Protein AF-A0A3A5USM7-F1 (afdb_monomer_lite)

Structure (mmCIF, N/CA/C/O backbone):
data_AF-A0A3A5USM7-F1
#
_entry.id   AF-A0A3A5USM7-F1
#
loop_
_atom_site.group_PDB
_atom_site.id
_atom_site.type_symbol
_atom_site.label_atom_id
_atom_site.label_alt_id
_atom_site.label_comp_id
_atom_site.label_asym_id
_atom_site.label_entity_id
_atom_site.label_seq_id
_atom_site.pdbx_PDB_ins_code
_atom_site.Cartn_x
_atom_site.Cartn_y
_atom_site.Cartn_z
_atom_site.occupancy
_atom_site.B_iso_or_equiv
_atom_site.auth_seq_id
_atom_site.auth_comp_id
_atom_site.auth_asym_id
_atom_site.auth_atom_id
_atom_site.pdbx_PDB_model_num
ATOM 1 N N . MET A 1 1 ? 19.387 -8.378 -14.103 1.00 57.91 1 MET A N 1
ATOM 2 C CA . MET A 1 1 ? 18.484 -7.545 -14.931 1.00 57.91 1 MET A CA 1
ATOM 3 C C . MET A 1 1 ? 17.012 -7.800 -14.593 1.00 57.91 1 MET A C 1
ATOM 5 O O . MET A 1 1 ? 16.364 -6.863 -14.160 1.00 57.91 1 MET A O 1
ATOM 9 N N . ILE A 1 2 ? 16.526 -9.051 -14.635 1.00 64.88 2 ILE A N 1
ATOM 10 C CA . ILE A 1 2 ? 15.141 -9.448 -14.268 1.00 64.88 2 ILE A CA 1
ATOM 11 C C . ILE A 1 2 ? 14.704 -8.957 -12.875 1.00 64.88 2 ILE A C 1
ATOM 13 O O . ILE A 1 2 ? 13.634 -8.378 -12.718 1.00 64.88 2 ILE A O 1
ATOM 17 N N . SER A 1 3 ? 15.570 -9.105 -11.869 1.00 71.50 3 SER A N 1
ATOM 18 C CA . SER A 1 3 ? 15.286 -8.673 -10.493 1.00 71.50 3 SER A CA 1
ATOM 19 C C . SER A 1 3 ? 14.974 -7.170 -10.361 1.00 71.50 3 SER A C 1
ATOM 21 O O . SER A 1 3 ? 14.164 -6.803 -9.519 1.00 71.50 3 SER A O 1
ATOM 23 N N . ARG A 1 4 ? 15.522 -6.300 -11.225 1.00 77.06 4 ARG A N 1
ATOM 24 C CA . ARG A 1 4 ? 15.293 -4.841 -11.158 1.00 77.06 4 ARG A CA 1
ATOM 25 C C . ARG A 1 4 ? 13.909 -4.404 -11.649 1.00 77.06 4 ARG A C 1
ATOM 27 O O . ARG A 1 4 ? 13.526 -3.269 -11.406 1.00 77.06 4 ARG A O 1
ATOM 34 N N . LEU A 1 5 ? 13.188 -5.288 -12.334 1.00 80.88 5 LEU A N 1
ATOM 35 C CA . LEU A 1 5 ? 11.881 -5.009 -12.934 1.00 80.88 5 LEU A CA 1
ATOM 36 C C . LEU A 1 5 ? 10.785 -5.798 -12.214 1.00 80.88 5 LEU A C 1
ATOM 38 O O . LEU A 1 5 ? 9.766 -5.244 -11.816 1.00 80.88 5 LEU A O 1
ATOM 42 N N . VAL A 1 6 ? 11.042 -7.082 -11.962 1.00 87.31 6 VAL A N 1
ATOM 43 C CA . VAL A 1 6 ? 10.072 -7.979 -11.325 1.00 87.31 6 VAL A CA 1
ATOM 44 C C . VAL A 1 6 ? 9.867 -7.636 -9.851 1.00 87.31 6 VAL A C 1
ATOM 46 O O . VAL A 1 6 ? 8.725 -7.574 -9.406 1.00 87.31 6 VAL A O 1
ATOM 49 N N . LEU A 1 7 ? 10.938 -7.367 -9.091 1.00 90.00 7 LEU A N 1
ATOM 50 C CA . LEU A 1 7 ? 10.814 -7.056 -7.662 1.00 90.00 7 LEU A CA 1
ATOM 51 C C . LEU A 1 7 ? 9.935 -5.828 -7.377 1.00 90.00 7 LEU A C 1
ATOM 53 O O . LEU A 1 7 ? 8.998 -5.972 -6.594 1.00 90.00 7 LEU A O 1
ATOM 57 N N . PRO A 1 8 ? 10.166 -4.645 -7.981 1.00 90.56 8 PRO A N 1
ATOM 58 C CA . PRO A 1 8 ? 9.326 -3.486 -7.697 1.00 90.56 8 PRO A CA 1
ATOM 59 C C . PRO A 1 8 ? 7.873 -3.699 -8.137 1.00 90.56 8 PRO A C 1
ATOM 61 O O . PRO A 1 8 ? 6.960 -3.289 -7.429 1.00 90.56 8 PRO A O 1
ATOM 64 N N . ILE A 1 9 ? 7.616 -4.410 -9.238 1.00 91.62 9 ILE A N 1
ATOM 65 C CA . ILE A 1 9 ? 6.237 -4.733 -9.634 1.00 91.62 9 ILE A CA 1
ATOM 66 C C . ILE A 1 9 ? 5.560 -5.611 -8.573 1.00 91.62 9 ILE A C 1
ATOM 68 O O . ILE A 1 9 ? 4.461 -5.287 -8.123 1.00 91.62 9 ILE A O 1
ATOM 72 N N . VAL A 1 10 ? 6.221 -6.682 -8.124 1.00 94.44 10 VAL A N 1
ATOM 73 C CA . VAL A 1 10 ? 5.683 -7.583 -7.090 1.00 94.44 10 VAL A CA 1
ATOM 74 C C . VAL A 1 10 ? 5.434 -6.833 -5.780 1.00 94.44 10 VAL A C 1
ATOM 76 O O . VAL A 1 10 ? 4.366 -6.978 -5.187 1.00 94.44 10 VAL A O 1
ATOM 79 N N . ILE A 1 11 ? 6.372 -5.986 -5.347 1.00 93.75 11 ILE A N 1
ATOM 80 C CA . ILE A 1 11 ? 6.209 -5.166 -4.139 1.00 93.75 11 ILE A CA 1
ATOM 81 C C . ILE A 1 11 ? 5.003 -4.229 -4.288 1.00 93.75 11 IL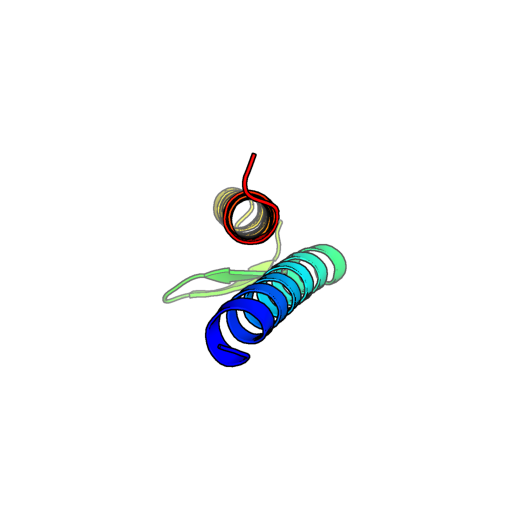E A C 1
ATOM 83 O O . ILE A 1 11 ? 4.185 -4.151 -3.375 1.00 93.75 11 ILE A O 1
ATOM 87 N N . SER A 1 12 ? 4.841 -3.560 -5.434 1.00 94.75 12 SER A N 1
ATOM 88 C CA . SER A 1 12 ? 3.685 -2.686 -5.676 1.00 94.75 12 SER A CA 1
ATOM 89 C C . SER A 1 12 ? 2.367 -3.457 -5.613 1.00 94.75 12 SER A C 1
ATOM 91 O O . SER A 1 12 ? 1.424 -2.998 -4.969 1.00 94.75 12 SER A O 1
ATOM 93 N N . VAL A 1 13 ? 2.304 -4.652 -6.210 1.00 96.25 13 VAL A N 1
ATOM 94 C CA . VAL A 1 13 ? 1.118 -5.522 -6.138 1.00 96.25 13 VAL A CA 1
ATOM 95 C C . VAL A 1 13 ? 0.799 -5.901 -4.691 1.00 96.25 13 VAL A C 1
ATOM 97 O O . VAL A 1 13 ? -0.361 -5.818 -4.288 1.00 96.25 13 VAL A O 1
ATOM 100 N N . LEU A 1 14 ? 1.800 -6.259 -3.883 1.00 96.50 14 LEU A N 1
ATOM 101 C CA . LEU A 1 14 ? 1.601 -6.581 -2.465 1.00 96.50 14 LEU A CA 1
ATOM 102 C C . LEU A 1 14 ? 1.086 -5.378 -1.663 1.00 96.50 14 LEU A C 1
ATOM 104 O O . LEU A 1 14 ? 0.157 -5.530 -0.868 1.00 96.50 14 LEU A O 1
ATOM 108 N N . LEU A 1 15 ? 1.632 -4.182 -1.901 1.00 96.94 15 LEU A N 1
ATOM 109 C CA . LEU A 1 15 ? 1.182 -2.948 -1.249 1.00 96.94 15 LEU A CA 1
ATOM 110 C C . LEU A 1 15 ? -0.278 -2.633 -1.588 1.00 96.94 15 LEU A C 1
ATOM 112 O O . LEU A 1 15 ? -1.069 -2.365 -0.683 1.00 96.94 15 LEU A O 1
ATOM 116 N N . PHE A 1 16 ? -0.656 -2.718 -2.867 1.00 97.44 16 PHE A N 1
ATOM 117 C CA . PHE A 1 16 ? -2.041 -2.500 -3.286 1.00 97.44 16 PHE A CA 1
ATOM 118 C C . PHE A 1 16 ? -2.981 -3.584 -2.773 1.00 97.44 16 PHE A C 1
ATOM 120 O O . PHE A 1 16 ? -4.091 -3.268 -2.354 1.00 97.44 16 PHE A O 1
ATOM 127 N N . THR A 1 17 ? -2.538 -4.840 -2.740 1.00 97.69 17 THR A N 1
ATOM 128 C CA . THR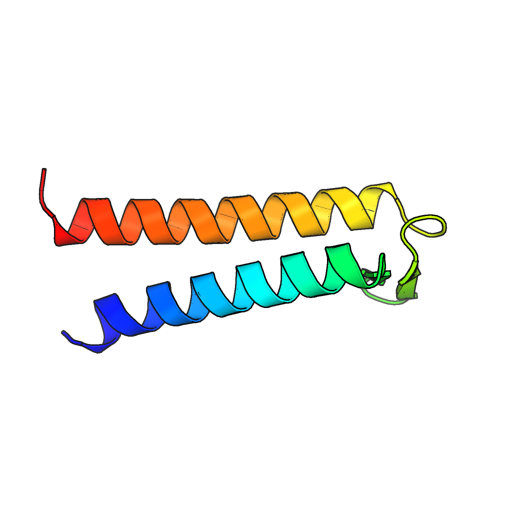 A 1 17 ? -3.328 -5.945 -2.183 1.00 97.69 17 THR A CA 1
ATOM 129 C C . THR A 1 17 ? -3.589 -5.718 -0.698 1.00 97.69 17 THR A C 1
ATOM 131 O O . THR A 1 17 ? -4.721 -5.868 -0.246 1.00 97.69 17 THR A O 1
ATOM 134 N N . TYR A 1 18 ? -2.582 -5.290 0.066 1.00 96.62 18 TYR A N 1
ATOM 135 C CA . TYR A 1 18 ? -2.749 -4.992 1.486 1.00 96.62 18 TYR A CA 1
ATOM 136 C C . TYR A 1 18 ? -3.615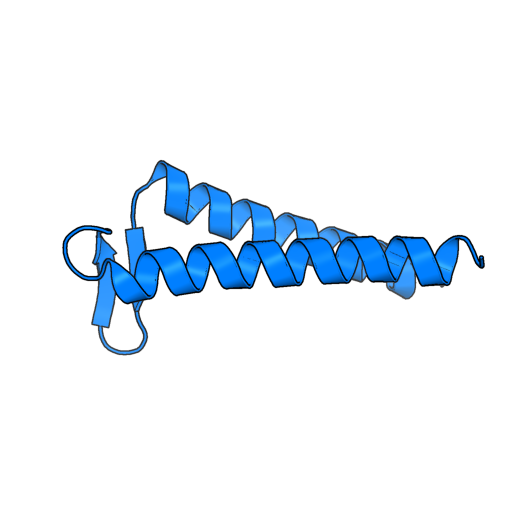 -3.745 1.725 1.00 96.62 18 TYR A C 1
ATOM 138 O O . TYR A 1 18 ? -4.481 -3.759 2.601 1.00 96.62 18 TYR A O 1
ATOM 146 N N . ALA A 1 19 ? -3.447 -2.691 0.922 1.00 97.19 19 ALA A N 1
ATOM 147 C CA . ALA A 1 19 ? -4.306 -1.508 0.974 1.00 97.19 19 ALA A CA 1
ATOM 148 C C . ALA A 1 19 ? -5.768 -1.858 0.644 1.00 97.19 19 ALA A C 1
ATOM 150 O O . ALA A 1 19 ? -6.676 -1.459 1.373 1.00 97.19 19 ALA A O 1
ATOM 151 N N . GLY A 1 20 ? -5.988 -2.661 -0.399 1.00 97.56 20 GLY A N 1
ATOM 152 C CA . GLY A 1 20 ? -7.296 -3.178 -0.793 1.00 97.56 20 GLY A CA 1
ATOM 153 C C . GLY A 1 20 ? -7.908 -4.084 0.272 1.00 97.56 20 GLY A C 1
ATOM 154 O O . GLY A 1 20 ? -9.081 -3.931 0.596 1.00 97.56 20 GLY A O 1
ATOM 155 N N . TYR A 1 21 ? -7.117 -4.957 0.898 1.00 97.00 21 TYR A N 1
ATOM 156 C CA . TYR A 1 21 ? -7.555 -5.772 2.031 1.00 97.00 21 TYR A CA 1
ATOM 157 C C . TYR A 1 21 ? -8.010 -4.902 3.208 1.00 97.00 21 TYR A C 1
ATOM 159 O O . TYR A 1 21 ? -9.105 -5.112 3.735 1.00 97.00 21 TYR A O 1
ATOM 167 N N . CYS A 1 22 ? -7.218 -3.894 3.593 1.00 96.38 22 CYS A N 1
ATOM 168 C CA . CYS A 1 22 ? -7.604 -2.948 4.641 1.00 96.38 22 CYS A CA 1
ATOM 169 C C . CYS A 1 22 ? -8.900 -2.217 4.265 1.00 96.38 22 CYS A C 1
ATOM 171 O O . CYS A 1 22 ? -9.788 -2.063 5.100 1.00 96.38 22 CYS A O 1
ATOM 173 N N . TRP A 1 23 ? -9.046 -1.824 2.997 1.00 96.81 23 TRP A N 1
ATOM 174 C CA . TRP A 1 23 ? -10.243 -1.153 2.499 1.00 96.81 23 TRP A CA 1
ATOM 175 C C . TRP A 1 23 ? -11.483 -2.052 2.510 1.00 96.81 23 TRP A C 1
ATOM 177 O O . TRP A 1 23 ? -12.523 -1.638 2.999 1.00 96.81 23 TRP A O 1
ATOM 187 N N . VAL A 1 24 ? -11.406 -3.296 2.048 1.00 97.62 24 VAL A N 1
ATOM 188 C CA . VAL A 1 24 ? -12.566 -4.206 2.046 1.00 97.62 24 VAL A CA 1
ATOM 189 C C . VAL A 1 24 ? -12.956 -4.605 3.470 1.00 97.62 24 VAL A C 1
ATOM 191 O O . VAL A 1 24 ? -14.133 -4.615 3.814 1.00 97.62 24 VAL A O 1
ATOM 194 N N . THR A 1 25 ? -11.972 -4.893 4.324 1.00 96.50 25 THR A N 1
ATOM 195 C CA . THR A 1 25 ? -12.229 -5.324 5.708 1.00 96.50 25 THR A CA 1
ATOM 196 C C . THR A 1 25 ? -12.495 -4.172 6.673 1.00 96.50 25 THR A C 1
ATOM 198 O O . THR A 1 25 ? -12.878 -4.424 7.815 1.00 96.50 25 THR A O 1
ATOM 201 N N . GLN A 1 26 ? -12.280 -2.923 6.237 1.00 96.56 26 GLN A N 1
ATOM 202 C CA . GLN A 1 26 ? -12.352 -1.711 7.060 1.00 96.56 26 GLN A CA 1
ATOM 203 C C . GLN A 1 26 ? -11.543 -1.846 8.367 1.00 96.56 26 GLN A C 1
ATOM 205 O O . GLN A 1 26 ? -11.939 -1.347 9.422 1.00 96.56 26 GLN A O 1
ATOM 210 N N . LYS A 1 27 ? -10.400 -2.544 8.303 1.00 95.19 27 LYS A N 1
ATOM 211 C CA . LYS A 1 27 ? -9.492 -2.808 9.428 1.00 95.19 27 LYS A CA 1
ATOM 212 C C . LYS A 1 27 ? -8.055 -2.460 9.053 1.00 95.19 27 LYS A C 1
ATOM 214 O O . LYS A 1 27 ? -7.641 -2.642 7.915 1.00 95.19 27 LYS A O 1
ATOM 219 N N . VAL A 1 28 ? -7.283 -1.986 10.025 1.00 96.69 28 VAL A N 1
ATOM 220 C CA . VAL A 1 28 ? -5.862 -1.651 9.888 1.00 96.69 28 VAL A CA 1
ATOM 221 C C . VAL A 1 28 ? -5.075 -2.195 11.075 1.00 96.69 28 VAL A C 1
ATOM 223 O O . VAL A 1 28 ? -5.557 -2.209 12.208 1.00 96.69 28 VAL A O 1
ATOM 226 N N . HIS A 1 29 ? -3.848 -2.645 10.830 1.00 95.88 29 HIS A N 1
ATOM 227 C CA . HIS A 1 29 ? -2.938 -3.017 11.904 1.00 95.88 29 HIS A CA 1
ATOM 228 C C . HIS A 1 29 ? -2.279 -1.773 12.516 1.00 95.88 29 HIS A C 1
ATOM 230 O O . HIS A 1 29 ? -1.553 -1.041 11.843 1.00 95.88 29 HIS A O 1
ATOM 236 N N . VAL A 1 30 ? -2.500 -1.556 13.810 1.00 94.56 30 VAL A N 1
ATOM 237 C CA . VAL A 1 30 ? -1.908 -0.469 14.589 1.00 94.56 30 VAL A CA 1
ATOM 238 C C . VAL A 1 30 ? -0.807 -1.037 15.480 1.00 94.56 30 VAL A C 1
ATOM 240 O O . VAL A 1 30 ? -1.048 -1.912 16.318 1.00 94.56 30 VAL A O 1
ATOM 243 N N . ARG A 1 31 ? 0.414 -0.513 15.334 1.00 90.81 31 ARG A N 1
ATOM 244 C CA . ARG A 1 31 ? 1.578 -0.955 16.115 1.00 90.81 31 ARG A CA 1
ATOM 245 C C . ARG A 1 31 ? 1.287 -0.875 17.620 1.00 90.81 31 ARG A C 1
ATOM 247 O O . ARG A 1 31 ? 0.863 0.164 18.118 1.00 90.81 31 ARG A O 1
ATOM 254 N N . GLY A 1 32 ? 1.503 -1.982 18.331 1.00 93.69 32 GLY A N 1
ATOM 255 C CA . GLY A 1 32 ? 1.271 -2.093 19.779 1.00 93.69 32 GLY A CA 1
ATOM 256 C C . GLY A 1 32 ? -0.197 -2.230 20.206 1.00 93.69 32 GLY A C 1
ATOM 257 O O . GLY A 1 32 ? -0.454 -2.444 21.384 1.00 93.69 32 GLY A O 1
ATOM 258 N N . LYS A 1 33 ? -1.160 -2.132 19.278 1.00 91.94 33 LYS A N 1
ATOM 259 C CA . LYS A 1 33 ? -2.603 -2.277 19.560 1.00 91.94 33 LYS A CA 1
ATOM 260 C C . LYS A 1 33 ? -3.283 -3.386 18.751 1.00 91.94 33 LYS A C 1
ATOM 262 O O . LYS A 1 33 ? -4.428 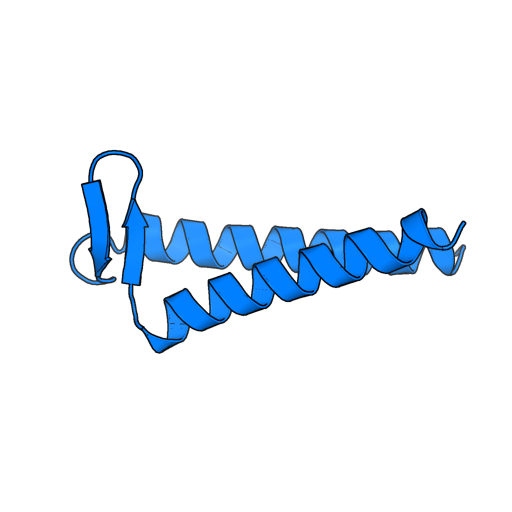-3.723 19.040 1.00 91.94 33 LYS A O 1
ATOM 267 N N . GLY A 1 34 ? -2.594 -3.949 17.759 1.00 94.62 34 GLY A N 1
ATOM 268 C CA . GLY A 1 34 ? -3.111 -5.020 16.913 1.00 94.62 34 GLY A CA 1
ATOM 269 C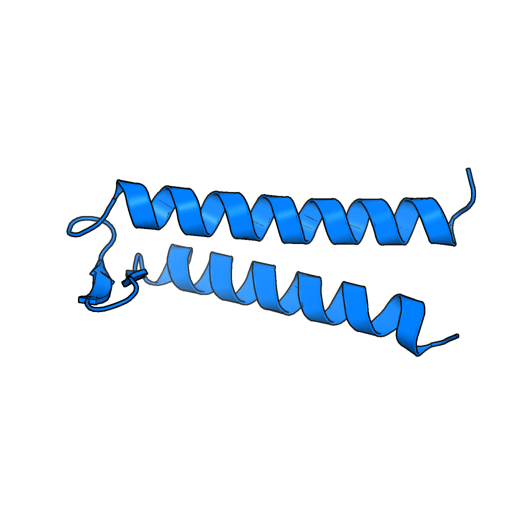 C . GLY A 1 34 ? -4.048 -4.510 15.819 1.00 94.62 34 GLY A C 1
ATOM 270 O O . GLY A 1 34 ? -3.960 -3.363 15.385 1.00 94.62 34 GLY A O 1
ATOM 271 N N . TRP A 1 35 ? -4.933 -5.383 15.344 1.00 95.62 35 TRP A N 1
ATOM 272 C CA . TRP A 1 35 ? -5.920 -5.037 14.324 1.00 95.62 35 TRP A CA 1
ATOM 273 C C . TRP A 1 35 ? -7.045 -4.197 14.917 1.00 95.62 35 TRP A C 1
ATOM 275 O O . TRP A 1 35 ? -7.697 -4.610 15.875 1.00 95.62 35 TRP A O 1
ATOM 285 N N . LYS A 1 36 ? -7.272 -3.026 14.324 1.00 96.44 36 LYS A N 1
ATOM 286 C CA . LYS A 1 36 ? -8.315 -2.078 14.705 1.00 96.44 36 LYS A CA 1
ATOM 287 C C . LYS A 1 36 ? -9.204 -1.761 13.524 1.00 96.44 36 LYS A C 1
ATOM 289 O O . LYS A 1 36 ? -8.743 -1.718 12.386 1.00 96.44 36 LYS A O 1
ATOM 294 N N . THR A 1 37 ? -10.483 -1.568 13.792 1.00 95.69 37 THR A N 1
ATOM 295 C CA . THR A 1 37 ? -11.441 -1.119 12.780 1.00 95.69 37 THR A CA 1
ATOM 296 C C . THR A 1 37 ? -11.200 0.345 12.420 1.00 95.69 37 THR A C 1
ATOM 298 O O . THR A 1 37 ? -10.561 1.097 13.166 1.00 95.69 37 THR A O 1
ATOM 301 N N . LYS A 1 38 ? -11.723 0.766 11.268 1.00 92.88 38 LYS A N 1
ATOM 302 C CA . LYS A 1 38 ? -11.713 2.169 10.846 1.00 92.88 38 LYS A CA 1
ATOM 303 C C . LYS A 1 38 ? -12.359 3.079 11.894 1.00 92.88 38 LYS A C 1
ATOM 305 O O . LYS A 1 38 ? -11.878 4.187 12.081 1.00 92.88 38 LYS A O 1
ATOM 310 N N . ASP A 1 39 ? -13.387 2.611 12.595 1.00 94.62 39 ASP A N 1
ATOM 311 C CA . ASP A 1 39 ? -14.091 3.418 13.596 1.00 94.62 39 ASP A CA 1
ATOM 312 C C . ASP A 1 39 ? -13.263 3.593 14.880 1.00 94.62 39 ASP A C 1
ATOM 314 O O . ASP A 1 39 ? -13.250 4.670 15.472 1.00 94.62 39 ASP A O 1
ATOM 318 N N . GLU A 1 40 ? -12.490 2.575 15.275 1.00 94.75 40 GLU A N 1
ATOM 319 C CA . GLU A 1 40 ? -11.581 2.655 16.427 1.00 94.75 40 GLU A CA 1
ATOM 320 C C . GLU A 1 40 ? -10.330 3.506 16.153 1.00 94.75 40 GLU A C 1
ATOM 322 O O . GLU A 1 40 ? -9.790 4.140 17.064 1.00 94.75 40 GLU A O 1
ATOM 327 N N . ALA A 1 41 ? -9.813 3.482 14.921 1.00 94.75 41 ALA A N 1
ATOM 328 C CA . ALA A 1 41 ? -8.560 4.146 14.557 1.00 94.75 41 ALA A CA 1
ATOM 329 C C . ALA A 1 41 ? -8.620 4.816 13.167 1.00 94.75 41 ALA A C 1
ATOM 331 O O . ALA A 1 41 ? -7.801 4.499 12.296 1.00 94.75 41 ALA A O 1
ATOM 332 N N . PRO A 1 42 ? -9.524 5.791 12.943 1.00 95.00 42 PRO A N 1
ATOM 333 C CA . PRO A 1 42 ? -9.794 6.334 11.608 1.00 95.00 42 PRO A CA 1
ATOM 334 C C . PRO A 1 42 ? -8.579 7.039 11.012 1.00 95.00 42 PRO A C 1
ATOM 336 O O . PRO A 1 42 ? -8.239 6.834 9.849 1.00 95.00 42 PRO A O 1
ATOM 339 N N . LYS A 1 43 ? -7.865 7.829 11.823 1.00 94.62 43 LYS A N 1
ATOM 340 C CA . LYS A 1 43 ? -6.662 8.545 11.374 1.00 94.62 43 LYS A CA 1
ATOM 341 C C . LYS A 1 43 ? -5.584 7.577 10.890 1.00 94.62 43 LYS A C 1
ATOM 343 O O . LYS A 1 43 ? -5.019 7.782 9.823 1.00 94.62 43 LYS A O 1
ATOM 348 N N . THR A 1 44 ? -5.325 6.514 11.653 1.00 95.06 44 THR A N 1
ATOM 349 C CA . THR A 1 44 ? -4.331 5.500 11.282 1.00 95.06 44 THR A CA 1
ATOM 350 C C . THR A 1 44 ? -4.776 4.714 10.059 1.00 95.06 44 THR A C 1
ATOM 352 O O . THR A 1 44 ? -3.959 4.475 9.179 1.00 95.06 44 THR A O 1
ATOM 355 N N . PHE A 1 45 ? -6.064 4.379 9.960 1.00 96.62 45 PHE A N 1
ATOM 356 C CA . PHE A 1 45 ? -6.623 3.692 8.801 1.00 96.62 45 PHE A CA 1
ATOM 357 C C . PHE A 1 45 ? -6.365 4.462 7.503 1.00 96.62 45 PHE A C 1
ATOM 359 O O . PHE A 1 45 ? -5.709 3.941 6.600 1.00 96.62 45 PHE A O 1
ATOM 366 N N . TYR A 1 46 ? -6.821 5.717 7.427 1.00 96.06 46 TYR A N 1
ATOM 367 C CA . TYR A 1 46 ? -6.644 6.524 6.219 1.00 96.06 46 TYR A CA 1
ATOM 368 C C . TYR A 1 46 ? -5.169 6.803 5.941 1.00 96.06 46 TYR A C 1
ATOM 370 O O . TYR A 1 46 ? -4.741 6.673 4.799 1.00 96.06 46 TYR A O 1
ATOM 378 N N . PHE A 1 47 ? -4.374 7.111 6.971 1.00 96.88 47 PHE A N 1
ATOM 379 C CA . PHE A 1 47 ? -2.936 7.323 6.812 1.00 96.88 47 PHE A CA 1
ATOM 380 C C . PHE A 1 47 ? -2.242 6.101 6.196 1.00 96.88 47 PHE A C 1
ATOM 382 O O . PHE A 1 47 ? -1.512 6.240 5.217 1.00 96.88 47 PHE A O 1
ATOM 389 N N . THR A 1 48 ? -2.504 4.902 6.725 1.00 95.75 48 THR A N 1
ATOM 390 C CA . THR A 1 48 ? -1.913 3.659 6.220 1.00 95.75 48 THR A CA 1
ATOM 391 C C . THR A 1 48 ? -2.376 3.348 4.800 1.00 95.75 48 THR A C 1
ATOM 393 O O . THR A 1 48 ? -1.545 3.042 3.953 1.00 95.75 48 THR A O 1
ATOM 396 N N . VAL A 1 49 ? -3.669 3.454 4.492 1.00 97.00 49 VAL A N 1
ATOM 397 C CA . VAL A 1 49 ? -4.154 3.178 3.129 1.00 97.00 49 VAL A CA 1
ATOM 398 C C . VAL A 1 49 ? -3.555 4.169 2.125 1.00 97.00 49 VAL A C 1
ATOM 400 O O . VAL A 1 49 ? -3.024 3.747 1.099 1.00 97.00 49 VAL A O 1
ATOM 403 N N . ILE A 1 50 ? -3.566 5.470 2.436 1.00 97.56 50 ILE A N 1
ATOM 404 C CA . ILE A 1 50 ? -3.032 6.517 1.553 1.00 97.56 50 ILE A CA 1
ATOM 405 C C . ILE A 1 50 ? -1.533 6.319 1.319 1.00 97.56 50 ILE A C 1
ATOM 407 O O . ILE A 1 50 ? -1.095 6.338 0.170 1.00 97.56 50 ILE A O 1
ATOM 411 N N . ILE A 1 51 ? -0.740 6.086 2.371 1.00 97.31 51 ILE A N 1
ATOM 412 C CA . ILE A 1 51 ? 0.713 5.949 2.215 1.00 97.31 51 ILE A CA 1
ATOM 413 C C . ILE A 1 51 ? 1.084 4.699 1.407 1.00 97.31 51 ILE A C 1
ATOM 415 O O . ILE A 1 51 ? 1.970 4.768 0.561 1.00 97.31 51 ILE A O 1
ATOM 419 N N . LEU A 1 52 ? 0.377 3.579 1.597 1.00 97.19 52 LEU A N 1
ATOM 420 C CA . LEU A 1 52 ? 0.605 2.355 0.823 1.00 97.19 52 LEU A CA 1
ATOM 421 C C . LEU A 1 52 ? 0.295 2.559 -0.661 1.00 97.19 52 LEU A C 1
ATOM 423 O O . LEU A 1 52 ? 1.065 2.116 -1.512 1.00 97.19 52 LEU A O 1
ATOM 427 N N . VAL A 1 53 ? -0.802 3.257 -0.967 1.00 97.25 53 VAL A N 1
ATOM 428 C CA . VAL A 1 53 ? -1.182 3.584 -2.345 1.00 97.25 53 VAL A CA 1
ATOM 429 C C . VAL A 1 53 ? -0.156 4.520 -2.982 1.00 97.25 53 VAL A C 1
ATOM 431 O O . VAL A 1 53 ? 0.291 4.255 -4.096 1.00 97.25 53 VAL A O 1
ATOM 434 N N . LEU A 1 54 ? 0.272 5.572 -2.277 1.00 97.69 54 LEU A N 1
ATOM 435 C CA . LEU A 1 54 ? 1.277 6.514 -2.779 1.00 97.69 54 LEU A CA 1
ATOM 436 C C . LEU A 1 54 ? 2.632 5.841 -3.022 1.00 97.69 54 LEU A C 1
ATOM 438 O O . LEU A 1 54 ? 3.238 6.069 -4.066 1.00 97.69 54 LEU A O 1
ATOM 442 N N . ILE A 1 55 ? 3.090 4.983 -2.106 1.00 96.62 55 ILE A N 1
ATOM 443 C CA . ILE A 1 55 ? 4.340 4.230 -2.281 1.00 96.62 55 ILE A CA 1
ATOM 444 C C . ILE A 1 55 ? 4.212 3.254 -3.457 1.00 96.62 55 ILE A C 1
ATOM 446 O O . ILE A 1 55 ? 5.096 3.213 -4.312 1.00 96.62 55 ILE A O 1
ATOM 450 N N . GLY A 1 56 ? 3.109 2.504 -3.539 1.00 95.69 56 GLY A N 1
ATOM 451 C CA . GLY A 1 56 ? 2.864 1.561 -4.632 1.00 95.69 56 GLY A CA 1
ATOM 452 C C . GLY A 1 56 ? 2.855 2.242 -6.003 1.00 95.69 56 GLY A C 1
ATOM 453 O O . GLY A 1 56 ? 3.498 1.749 -6.935 1.00 95.69 56 GLY A O 1
ATOM 454 N N . LEU A 1 57 ? 2.187 3.398 -6.108 1.00 95.88 57 LEU A N 1
ATOM 455 C CA . LEU A 1 57 ? 2.134 4.219 -7.322 1.00 95.88 57 LEU A CA 1
ATOM 456 C C . LEU A 1 57 ? 3.487 4.844 -7.652 1.00 95.88 57 LEU A C 1
ATOM 458 O O . LEU A 1 57 ? 3.933 4.743 -8.791 1.00 95.88 57 LEU A O 1
ATOM 462 N N . GLY A 1 58 ? 4.157 5.450 -6.671 1.00 94.38 58 GLY A N 1
ATOM 463 C CA . GLY A 1 58 ? 5.469 6.067 -6.858 1.00 94.38 58 GLY A CA 1
ATOM 464 C C . GLY A 1 58 ? 6.509 5.054 -7.333 1.00 94.38 58 GLY A C 1
ATOM 465 O O . GLY A 1 58 ? 7.296 5.347 -8.234 1.00 94.38 58 GLY A O 1
ATOM 466 N N . GLN A 1 59 ? 6.465 3.831 -6.802 1.00 93.56 59 GLN A N 1
ATOM 467 C CA . GLN A 1 59 ? 7.337 2.744 -7.236 1.00 93.56 59 GLN A CA 1
ATOM 468 C C . GLN A 1 59 ? 7.021 2.275 -8.662 1.00 93.56 59 GLN A C 1
ATOM 470 O O . GLN A 1 59 ? 7.953 2.073 -9.444 1.00 93.56 59 GLN A O 1
ATOM 475 N N . LEU A 1 60 ? 5.743 2.134 -9.036 1.00 91.31 60 LEU A N 1
ATOM 476 C CA . LEU A 1 60 ? 5.373 1.802 -10.418 1.00 91.31 60 LEU A CA 1
ATOM 477 C C . LEU A 1 60 ? 5.798 2.904 -11.390 1.00 91.31 60 LEU A C 1
ATOM 479 O O . LEU A 1 60 ? 6.453 2.608 -12.384 1.00 91.31 60 LEU A O 1
ATOM 483 N N . ALA A 1 61 ? 5.497 4.165 -11.077 1.00 91.75 61 ALA A N 1
ATOM 484 C CA . ALA A 1 61 ? 5.883 5.315 -11.890 1.00 91.75 61 ALA A CA 1
ATOM 485 C C . ALA A 1 61 ? 7.405 5.390 -12.069 1.00 91.75 61 ALA A C 1
ATOM 487 O O . ALA A 1 61 ? 7.886 5.544 -13.187 1.00 91.75 61 ALA A O 1
ATOM 488 N N . SER A 1 62 ? 8.164 5.185 -10.989 1.00 90.00 62 SER A N 1
ATOM 489 C CA . SER A 1 62 ? 9.629 5.131 -11.040 1.00 90.00 62 SER A CA 1
ATOM 490 C C . SER A 1 62 ? 10.114 3.971 -11.909 1.00 90.00 62 SER A C 1
ATOM 492 O O . SER A 1 62 ? 10.979 4.152 -12.761 1.00 90.00 62 SER A O 1
ATOM 494 N N . THR A 1 63 ? 9.531 2.780 -11.743 1.00 88.75 63 THR A N 1
ATOM 495 C CA . THR A 1 63 ? 9.881 1.601 -12.550 1.00 88.75 63 THR A CA 1
ATOM 496 C C . THR A 1 63 ? 9.651 1.877 -14.032 1.00 88.75 63 THR A C 1
ATOM 498 O O . THR A 1 63 ? 10.520 1.574 -14.844 1.00 88.75 63 THR A O 1
ATOM 501 N N . VAL A 1 64 ? 8.528 2.501 -14.385 1.00 87.00 64 VAL A N 1
ATOM 502 C CA . VAL A 1 64 ? 8.212 2.890 -15.761 1.00 87.00 64 VAL A CA 1
ATOM 503 C C . VAL A 1 64 ? 9.204 3.937 -16.275 1.00 87.00 64 VAL A C 1
ATOM 505 O O . VAL A 1 64 ? 9.814 3.711 -17.314 1.00 87.00 64 VAL A O 1
ATOM 508 N N . PHE A 1 65 ? 9.441 5.023 -15.536 1.00 88.06 65 PHE A N 1
ATOM 509 C CA . PHE A 1 65 ? 10.350 6.106 -15.929 1.00 88.06 65 PHE A CA 1
ATOM 510 C C . PHE A 1 65 ? 11.777 5.608 -16.210 1.00 88.06 65 PHE A C 1
ATOM 512 O O . PHE A 1 65 ? 12.328 5.841 -17.285 1.00 88.06 65 PHE A O 1
ATOM 519 N N . PHE A 1 66 ? 12.364 4.846 -15.282 1.00 85.06 66 PHE A N 1
ATOM 520 C CA . PHE A 1 66 ? 13.741 4.368 -15.424 1.00 85.06 66 PHE A CA 1
ATOM 521 C C . PHE A 1 66 ? 13.909 3.264 -16.479 1.00 85.06 66 PHE A C 1
ATOM 523 O O . PHE A 1 66 ? 15.001 3.131 -17.033 1.00 85.06 66 PHE A O 1
ATOM 530 N N . ASN A 1 67 ? 12.871 2.464 -16.755 1.00 77.75 67 ASN A N 1
ATOM 531 C CA . ASN A 1 67 ? 12.947 1.403 -17.768 1.00 77.75 67 ASN A CA 1
ATOM 532 C C . ASN A 1 67 ? 12.553 1.881 -19.171 1.00 77.75 67 ASN A C 1
ATOM 534 O O . ASN A 1 67 ? 13.083 1.347 -20.142 1.00 77.75 67 ASN A O 1
ATOM 538 N N . LEU A 1 68 ? 11.670 2.876 -19.294 1.00 70.19 68 LEU A N 1
ATOM 539 C CA . LEU A 1 68 ? 11.295 3.447 -20.589 1.00 70.19 68 LEU A CA 1
ATOM 540 C C . LEU A 1 68 ? 12.279 4.505 -21.104 1.00 70.19 68 LEU A C 1
ATOM 542 O O . LEU A 1 68 ? 12.161 4.852 -22.272 1.00 70.19 68 LEU A O 1
ATOM 546 N N . LYS A 1 69 ? 13.243 4.972 -20.288 1.00 58.44 69 LYS A N 1
ATOM 547 C CA . LYS A 1 69 ? 14.229 6.016 -20.645 1.00 58.44 69 LYS A CA 1
ATOM 548 C C . LYS A 1 69 ? 13.611 7.121 -21.521 1.00 58.44 69 LYS A C 1
ATOM 550 O O . LYS A 1 69 ? 13.904 7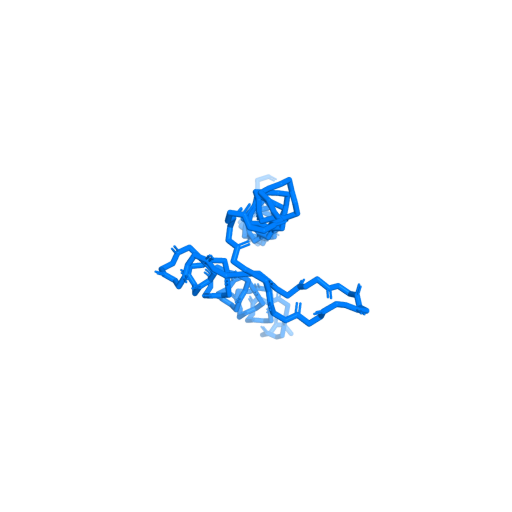.211 -22.712 1.00 58.44 69 LYS A O 1
ATOM 555 N N . ILE A 1 70 ? 12.766 7.948 -20.912 1.00 55.44 70 ILE A N 1
ATOM 556 C CA . ILE A 1 70 ? 12.556 9.323 -21.389 1.00 55.44 70 ILE A CA 1
ATOM 557 C C . ILE A 1 70 ? 13.651 10.187 -20.767 1.00 55.44 70 ILE A C 1
ATOM 559 O O . ILE A 1 70 ? 13.931 9.973 -19.564 1.00 55.44 70 ILE A O 1
#

Foldseek 3Di:
DCCLQVVLLVLLVVLLVVLVVCVVVQWDQDPPPGIDHCVRPVPVSVVSSVVSNVSSVVSVVVSCCVVVPD

Secondary structure (DSSP, 8-state):
-THHHHHHHHHHHHHHHHHHHHHHHTEEEETTTEEEETTTSHHHHHHHHHHHHHHHHHHHHHHHHHHHT-

Sequence (70 aa):
MISRLVLPIVISVLLFTYAGYCWVTQKVHVRGKGWKTKDEAPKTFYFTVIILVLIGLGQLASTVFFNLKI

pLDDT: mean 91.2, std 9.8, range [55.44, 97.69]

Radius of gyration: 14.63 Å; chains: 1; bounding box: 33×19×41 Å